Protein AF-A0A0B2VPE3-F1 (afdb_monomer_lite)

Foldseek 3Di:
DQPLVVQEDEEDAPVVLLVVDDAQGKHKYFHDDPDPPDDDPPDGFTWIWHQHNVSDTDIWTWDQDPQWIFTDDPPDDTDTHNDVSVVVVQLVPAWDQDPVPRDIHSDPPPPCPPDDDDDDDDDDD

Organism: Toxocara canis (NCBI:txid6265)

Secondary structure (DSSP, 8-state):
--GGGGTEEEEE-HHHHHHHPPTTEEEEEEE----TTS---SS---EEEEE-TT--EEEEEEEEETTEEEE-BTTB----BSSHHHHHHHHHH--EE-TTT--EESS----TTS-S---------

Sequence (125 aa):
RTYHRTHFLGPKTRSAVATKLRANDFAIFYPIESDPNLEIPLEIPLTMGYRSSEGILHEFPLRFEFGRWSVVFGNKQMPEFQTIASLIDYYRTYSYINAQTGEVEILPVWNTNAGDSSDDSFGSF

pLDDT: mean 78.74, std 18.28, range [32.0, 94.94]

Radius of gyration: 16.04 Å; chains: 1; bounding box: 32×43×54 Å

Structure (mmCIF, N/CA/C/O backbone):
data_AF-A0A0B2VPE3-F1
#
_entry.id   AF-A0A0B2VPE3-F1
#
loop_
_atom_site.group_PDB
_atom_site.id
_atom_site.type_symbol
_atom_site.label_atom_id
_atom_site.label_alt_id
_atom_site.label_comp_id
_atom_site.label_asym_id
_atom_site.label_entity_id
_atom_site.label_seq_id
_atom_site.pdbx_PDB_ins_code
_atom_site.Cartn_x
_atom_site.Cartn_y
_atom_site.Cartn_z
_atom_site.occupancy
_atom_site.B_iso_or_equiv
_atom_site.auth_seq_id
_atom_site.auth_comp_id
_atom_site.auth_asym_id
_atom_site.auth_atom_id
_atom_site.pdbx_PDB_model_num
ATOM 1 N N . ARG A 1 1 ? -8.371 -20.962 -0.477 1.00 43.22 1 ARG A N 1
ATOM 2 C CA . ARG A 1 1 ? -8.604 -20.038 -1.619 1.00 43.22 1 ARG A CA 1
ATOM 3 C C . ARG A 1 1 ? -7.622 -18.882 -1.471 1.00 43.22 1 ARG A C 1
ATOM 5 O O . ARG A 1 1 ? -7.606 -18.275 -0.415 1.00 43.22 1 ARG A O 1
ATOM 12 N N . THR A 1 2 ? -6.749 -18.652 -2.447 1.00 40.50 2 THR A N 1
ATOM 13 C CA . THR A 1 2 ? -5.592 -17.745 -2.327 1.00 40.50 2 THR A CA 1
ATOM 14 C C . THR A 1 2 ? -6.027 -16.285 -2.511 1.00 40.50 2 THR A C 1
ATOM 16 O O . THR A 1 2 ? -6.138 -15.807 -3.638 1.00 40.50 2 THR A O 1
ATOM 19 N N . TYR A 1 3 ? -6.332 -15.591 -1.410 1.00 50.66 3 TYR A N 1
ATOM 20 C CA . TYR A 1 3 ? -6.909 -14.235 -1.403 1.00 50.66 3 TYR A CA 1
ATOM 21 C C . TYR A 1 3 ? -5.927 -13.117 -1.820 1.00 50.66 3 TYR A C 1
ATOM 23 O O . TYR A 1 3 ? -6.364 -12.016 -2.136 1.00 50.66 3 TYR A O 1
ATOM 31 N N . HIS A 1 4 ? -4.618 -13.381 -1.908 1.00 52.59 4 HIS A N 1
ATOM 32 C CA . HIS A 1 4 ? -3.616 -12.354 -2.255 1.00 52.59 4 HIS A CA 1
ATOM 33 C C . HIS A 1 4 ? -3.734 -11.825 -3.696 1.00 52.59 4 HIS A C 1
ATOM 35 O O . HIS A 1 4 ? -3.306 -10.710 -3.983 1.00 52.59 4 HIS A O 1
ATOM 41 N N . ARG A 1 5 ? -4.353 -12.587 -4.613 1.00 56.53 5 ARG A N 1
ATOM 42 C CA . ARG A 1 5 ? -4.496 -12.192 -6.028 1.00 56.53 5 ARG A CA 1
ATOM 43 C C . ARG A 1 5 ? -5.388 -10.968 -6.251 1.00 56.53 5 ARG A C 1
ATOM 45 O O . ARG A 1 5 ? -5.312 -10.381 -7.322 1.00 56.53 5 ARG A O 1
ATOM 52 N N . THR A 1 6 ? -6.237 -10.591 -5.295 1.00 70.44 6 THR A N 1
ATOM 53 C CA . THR A 1 6 ? -7.160 -9.458 -5.476 1.00 70.44 6 THR A CA 1
ATOM 54 C C . THR A 1 6 ? -6.513 -8.104 -5.200 1.00 70.44 6 THR A C 1
ATOM 56 O O . THR A 1 6 ? -6.957 -7.115 -5.773 1.00 70.44 6 THR A O 1
ATOM 59 N N . HIS A 1 7 ? -5.468 -8.067 -4.367 1.00 84.88 7 HIS A N 1
ATOM 60 C CA . HIS A 1 7 ? -4.825 -6.821 -3.939 1.00 84.88 7 HIS A CA 1
ATOM 61 C C . HIS A 1 7 ? -3.646 -6.433 -4.832 1.00 84.88 7 HIS A C 1
ATOM 63 O O . HIS A 1 7 ? -3.200 -5.302 -4.763 1.00 84.88 7 HIS A O 1
ATOM 69 N N . PHE A 1 8 ? -3.143 -7.325 -5.689 1.00 91.00 8 PHE A N 1
ATOM 70 C CA . PHE A 1 8 ? -2.119 -6.970 -6.670 1.00 91.00 8 PHE A CA 1
ATOM 71 C C . PHE A 1 8 ? -2.757 -6.627 -8.021 1.00 91.00 8 PHE A C 1
ATOM 73 O O . PHE A 1 8 ? -3.434 -7.459 -8.627 1.00 91.00 8 PHE A O 1
ATOM 80 N N . LEU A 1 9 ? -2.542 -5.402 -8.505 1.00 91.25 9 LEU A N 1
ATOM 81 C CA . LEU A 1 9 ? -3.137 -4.894 -9.747 1.00 91.25 9 LEU A CA 1
ATOM 82 C C . LEU A 1 9 ? -2.188 -4.913 -10.946 1.00 91.25 9 LEU A C 1
ATOM 84 O O . LEU A 1 9 ? -2.646 -4.697 -12.072 1.00 91.25 9 LEU A O 1
ATOM 88 N N . GLY A 1 10 ? -0.900 -5.178 -10.714 1.00 89.12 10 GLY A N 1
ATOM 89 C CA . GLY A 1 10 ? 0.137 -5.035 -11.730 1.00 89.12 10 GLY A CA 1
ATOM 90 C C . GLY A 1 10 ? 0.331 -3.573 -12.151 1.00 89.12 10 GLY A C 1
ATOM 91 O O . GLY A 1 10 ? 0.055 -2.670 -11.362 1.00 89.12 10 GLY A O 1
ATOM 92 N N . PRO A 1 11 ? 0.810 -3.322 -13.377 1.00 90.44 11 PRO A N 1
ATOM 93 C CA . PRO A 1 11 ? 0.984 -1.971 -13.899 1.00 90.44 11 PRO A CA 1
ATOM 94 C C . PRO A 1 11 ? -0.359 -1.233 -14.051 1.00 90.44 11 PRO A C 1
ATOM 96 O O . PRO A 1 11 ? -1.258 -1.711 -14.755 1.00 90.44 11 PRO A O 1
ATOM 99 N N . LYS A 1 12 ? -0.509 -0.069 -13.401 1.00 92.38 12 LYS A N 1
ATOM 100 C CA . LYS A 1 12 ? -1.706 0.787 -13.472 1.00 92.38 12 LYS A CA 1
ATOM 101 C C . LYS A 1 12 ? -1.391 2.276 -13.345 1.00 92.38 12 LYS A C 1
ATOM 103 O O . LYS A 1 12 ? -0.473 2.673 -12.642 1.00 92.38 12 LYS A O 1
ATOM 108 N N . THR A 1 13 ? -2.223 3.097 -13.982 1.00 91.19 13 THR A N 1
ATOM 109 C CA . THR A 1 13 ? -2.248 4.546 -13.754 1.00 91.19 13 THR A CA 1
ATOM 110 C C . THR A 1 13 ? -2.968 4.865 -12.445 1.00 91.19 13 THR A C 1
ATOM 112 O O . THR A 1 13 ? -3.883 4.140 -12.035 1.00 91.19 13 THR A O 1
ATOM 115 N N . ARG A 1 14 ? -2.623 5.999 -11.829 1.00 90.38 14 ARG A N 1
ATOM 116 C CA . ARG A 1 14 ? -3.280 6.512 -10.615 1.00 90.38 14 ARG A CA 1
ATOM 117 C C . ARG A 1 14 ? -4.805 6.585 -10.752 1.00 90.38 14 ARG A C 1
ATOM 119 O O . ARG A 1 14 ? -5.540 6.147 -9.869 1.00 90.38 14 ARG A O 1
ATOM 126 N N . SER A 1 15 ? -5.292 7.072 -11.895 1.00 90.75 15 SER A N 1
ATOM 127 C CA . SER A 1 15 ? -6.727 7.165 -12.192 1.00 90.75 15 SER A CA 1
ATOM 128 C C . SER A 1 15 ? -7.408 5.795 -12.230 1.00 90.75 15 SER A C 1
ATOM 130 O O . SER A 1 15 ? -8.466 5.618 -11.628 1.00 90.75 15 SER A O 1
ATOM 132 N N . ALA A 1 16 ? -6.785 4.797 -12.863 1.00 91.69 16 ALA A N 1
ATOM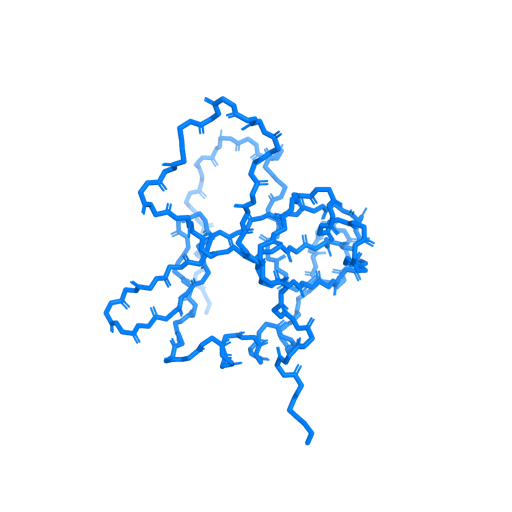 133 C CA . ALA A 1 16 ? -7.330 3.445 -12.933 1.00 91.69 16 ALA A CA 1
ATOM 134 C C . ALA A 1 16 ? -7.390 2.766 -11.555 1.00 91.69 16 ALA A C 1
ATOM 136 O O . ALA A 1 16 ? -8.333 2.022 -11.277 1.00 91.69 16 ALA A O 1
ATOM 137 N N . VAL A 1 17 ? -6.405 3.023 -10.686 1.00 92.75 17 VAL A N 1
ATOM 138 C CA . VAL A 1 17 ? -6.413 2.533 -9.299 1.00 92.75 17 VAL A CA 1
ATOM 139 C C . VAL A 1 17 ? -7.529 3.203 -8.499 1.00 92.75 17 VAL A C 1
ATOM 141 O O . VAL A 1 17 ? -8.319 2.498 -7.872 1.00 92.75 17 VAL A O 1
ATOM 144 N N . ALA A 1 18 ? -7.665 4.531 -8.591 1.00 90.56 18 ALA A N 1
ATOM 145 C CA . ALA A 1 18 ? -8.717 5.283 -7.905 1.00 90.56 18 ALA A CA 1
ATOM 146 C C . ALA A 1 18 ? -10.128 4.798 -8.278 1.00 90.56 18 ALA A C 1
ATOM 148 O O . ALA A 1 18 ? -10.995 4.699 -7.414 1.00 90.56 18 ALA A O 1
ATOM 149 N N . THR A 1 19 ? -10.369 4.453 -9.547 1.00 90.94 19 THR A N 1
ATOM 150 C CA . THR A 1 19 ? -11.662 3.901 -9.988 1.00 90.94 19 THR A CA 1
ATOM 151 C C . THR A 1 19 ? -11.910 2.485 -9.466 1.00 90.94 19 THR A C 1
ATOM 153 O O . THR A 1 19 ? -13.060 2.107 -9.245 1.00 90.94 19 THR A O 1
ATOM 156 N N . LYS A 1 20 ? -10.856 1.682 -9.280 1.00 90.75 20 LYS A N 1
ATOM 157 C CA . LYS A 1 20 ? -10.981 0.276 -8.877 1.00 90.75 20 LYS A CA 1
ATOM 158 C C . LYS A 1 20 ? -11.134 0.095 -7.365 1.00 90.75 20 LYS A C 1
ATOM 160 O O . LYS A 1 20 ? -11.831 -0.829 -6.947 1.00 90.75 20 LYS A O 1
ATOM 165 N N . LEU A 1 21 ? -10.485 0.942 -6.567 1.00 91.75 21 LEU A N 1
ATOM 166 C CA . LEU A 1 21 ? -10.531 0.869 -5.108 1.00 91.75 21 LEU A CA 1
ATOM 167 C C . LEU A 1 21 ? -11.837 1.435 -4.552 1.00 91.75 21 LEU A C 1
ATOM 169 O O . LEU A 1 21 ? -12.308 2.496 -4.971 1.00 91.75 21 LEU A O 1
ATOM 173 N N . ARG A 1 22 ? -12.405 0.730 -3.572 1.00 91.06 22 ARG A N 1
ATOM 174 C CA . ARG A 1 22 ? -13.504 1.231 -2.736 1.00 91.06 22 ARG A CA 1
ATOM 175 C C . ARG A 1 22 ? -12.939 2.107 -1.617 1.00 91.06 22 ARG A C 1
ATOM 177 O O . ARG A 1 22 ? -11.738 2.091 -1.386 1.00 91.06 22 ARG A O 1
ATOM 184 N N . ALA A 1 23 ? -13.790 2.883 -0.951 1.00 89.12 23 ALA A N 1
ATOM 185 C CA . ALA A 1 23 ? -13.385 3.578 0.271 1.00 89.12 23 ALA A CA 1
ATOM 186 C C . ALA A 1 23 ? -12.939 2.558 1.334 1.00 89.12 23 ALA A C 1
ATOM 188 O O . ALA A 1 23 ? -13.536 1.481 1.428 1.00 89.12 23 ALA A O 1
ATOM 189 N N . ASN A 1 24 ? -11.904 2.904 2.100 1.00 88.50 24 ASN A N 1
ATOM 190 C CA . ASN A 1 24 ? -11.227 2.029 3.061 1.00 88.50 24 ASN A CA 1
ATOM 191 C C . ASN A 1 24 ? -10.708 0.719 2.450 1.00 88.50 24 ASN A C 1
ATOM 193 O O . ASN A 1 24 ? -10.796 -0.345 3.059 1.00 88.50 24 ASN A O 1
ATOM 197 N N . ASP A 1 25 ? -10.176 0.786 1.232 1.00 91.38 25 ASP A N 1
ATOM 198 C CA . ASP A 1 25 ? -9.575 -0.360 0.550 1.00 91.38 25 ASP A CA 1
ATOM 199 C C . ASP A 1 25 ? -8.199 0.011 -0.003 1.00 91.38 25 ASP A C 1
ATOM 201 O O . ASP A 1 25 ? -7.902 1.180 -0.274 1.00 91.38 25 ASP A O 1
ATOM 205 N N . PHE A 1 26 ? -7.349 -0.994 -0.184 1.00 93.81 26 PHE A N 1
ATOM 206 C CA . PHE A 1 26 ? -6.005 -0.796 -0.704 1.00 93.81 26 PHE A CA 1
ATOM 207 C C . PHE A 1 26 ? -5.626 -1.842 -1.743 1.00 93.81 26 PHE A C 1
ATOM 209 O O . PHE A 1 26 ? -6.136 -2.960 -1.788 1.00 93.81 26 PHE A O 1
ATOM 216 N N . ALA A 1 27 ? -4.666 -1.482 -2.583 1.00 94.75 27 ALA A N 1
ATOM 217 C CA . ALA A 1 27 ? -4.050 -2.399 -3.516 1.00 94.75 27 ALA A CA 1
ATOM 218 C C . ALA A 1 27 ? -2.599 -2.023 -3.788 1.00 94.75 27 ALA A C 1
ATOM 220 O O . ALA A 1 27 ? -2.193 -0.874 -3.665 1.00 94.75 27 ALA A O 1
ATOM 221 N N . ILE A 1 28 ? -1.824 -3.011 -4.206 1.00 94.81 28 ILE A N 1
ATOM 222 C CA . ILE A 1 28 ? -0.437 -2.880 -4.613 1.00 94.81 28 ILE A CA 1
ATOM 223 C C . ILE A 1 28 ? -0.368 -2.891 -6.143 1.00 94.81 28 ILE A C 1
ATOM 225 O O . ILE A 1 28 ? -0.963 -3.754 -6.798 1.00 94.81 28 ILE A O 1
ATOM 229 N N . PHE A 1 29 ? 0.360 -1.947 -6.725 1.00 94.25 29 PHE A N 1
ATOM 230 C CA . PHE A 1 29 ? 0.475 -1.782 -8.171 1.00 94.25 29 PHE A CA 1
ATOM 231 C C . PHE A 1 29 ? 1.826 -1.170 -8.555 1.00 94.25 29 PHE A C 1
ATOM 233 O O . PHE A 1 29 ? 2.522 -0.605 -7.715 1.00 94.25 29 PHE A O 1
ATOM 240 N N . TYR A 1 30 ? 2.193 -1.292 -9.830 1.00 91.75 30 TYR A N 1
ATOM 241 C CA . TYR A 1 30 ? 3.299 -0.524 -10.403 1.00 91.75 30 TYR A CA 1
ATOM 242 C C . TYR A 1 30 ? 2.715 0.735 -11.054 1.00 91.75 30 TYR A C 1
ATOM 244 O O . TYR A 1 30 ? 1.901 0.587 -11.974 1.00 91.75 30 TYR A O 1
ATOM 252 N N . PRO A 1 31 ? 3.063 1.947 -10.591 1.00 89.38 31 PRO A N 1
ATOM 253 C CA . PRO A 1 31 ? 2.584 3.171 -11.209 1.00 89.38 31 PRO A CA 1
ATOM 254 C C . PRO A 1 31 ? 3.137 3.277 -12.630 1.00 89.38 31 PRO A C 1
ATOM 256 O O . PRO A 1 31 ? 4.331 3.100 -12.860 1.00 89.38 31 PRO A O 1
ATOM 259 N N . ILE A 1 32 ? 2.250 3.538 -13.587 1.00 86.81 32 ILE A N 1
ATOM 260 C CA . ILE A 1 32 ? 2.631 3.866 -14.961 1.00 86.81 32 ILE A CA 1
ATOM 261 C C . ILE A 1 32 ? 2.188 5.290 -15.242 1.00 86.81 32 ILE A C 1
ATOM 263 O O . ILE A 1 32 ? 1.022 5.641 -15.028 1.00 86.81 32 ILE A O 1
ATOM 267 N N . GLU A 1 33 ? 3.111 6.072 -15.771 1.00 80.12 33 GLU A N 1
ATOM 268 C CA . GLU A 1 33 ? 2.824 7.390 -16.309 1.00 80.12 33 GLU A CA 1
ATOM 269 C C . GLU A 1 33 ? 2.225 7.247 -17.711 1.00 80.12 33 GLU A C 1
ATOM 271 O O . GLU A 1 33 ? 2.568 6.342 -18.471 1.00 80.12 33 GLU A O 1
ATOM 276 N N . SER A 1 34 ? 1.264 8.108 -18.041 1.00 67.50 34 SER A N 1
ATOM 277 C CA . SER A 1 34 ? 0.588 8.073 -19.350 1.00 67.50 34 SER A CA 1
ATOM 278 C C . SER A 1 34 ? 1.294 8.929 -20.405 1.00 67.50 34 SER A C 1
ATOM 280 O O . SER A 1 34 ? 0.795 9.034 -21.524 1.00 67.50 34 SER A O 1
ATOM 282 N N . ASP A 1 35 ? 2.422 9.552 -20.055 1.00 70.88 35 ASP A N 1
ATOM 283 C CA . ASP A 1 35 ? 3.195 10.396 -20.961 1.00 70.88 35 ASP A CA 1
ATOM 284 C C . ASP A 1 35 ? 4.148 9.536 -21.816 1.00 70.88 35 ASP A C 1
ATOM 286 O O . ASP A 1 35 ? 5.068 8.916 -21.276 1.00 70.88 35 ASP A O 1
ATOM 290 N N . PRO A 1 36 ? 3.953 9.485 -23.147 1.00 64.50 36 PRO A N 1
ATOM 291 C CA . PRO A 1 36 ? 4.803 8.712 -24.050 1.00 64.50 36 PRO A CA 1
ATOM 292 C C . PRO A 1 36 ? 6.236 9.251 -24.171 1.00 64.50 36 PRO A C 1
ATOM 294 O O . PRO A 1 36 ? 7.088 8.549 -24.710 1.00 64.50 36 PRO A O 1
ATOM 297 N N . ASN A 1 37 ? 6.505 10.475 -23.703 1.00 69.19 37 ASN A N 1
ATOM 298 C CA . ASN A 1 37 ? 7.828 11.099 -23.746 1.00 69.19 37 ASN A CA 1
ATOM 299 C C . ASN A 1 37 ? 8.583 10.995 -22.419 1.00 69.19 37 ASN A C 1
ATOM 301 O O . ASN A 1 37 ? 9.698 11.507 -22.313 1.00 69.19 37 ASN A O 1
ATOM 305 N N . LEU A 1 38 ? 7.984 10.379 -21.398 1.00 68.88 38 LEU A N 1
ATOM 306 C CA . LEU A 1 38 ? 8.632 10.266 -20.106 1.00 68.88 38 LEU A CA 1
ATOM 307 C C . LEU A 1 38 ? 9.778 9.258 -20.184 1.00 68.88 38 LEU A C 1
ATOM 309 O O . LEU A 1 38 ? 9.580 8.095 -20.545 1.00 68.88 38 LEU A O 1
ATOM 313 N N . GLU A 1 39 ? 10.976 9.697 -19.802 1.00 67.25 39 GLU A N 1
ATOM 314 C CA . GLU A 1 39 ? 12.085 8.785 -19.550 1.00 67.25 39 GLU A CA 1
ATOM 315 C C . GLU A 1 39 ? 11.670 7.819 -18.438 1.00 67.25 39 GLU A C 1
ATOM 317 O O . GLU A 1 39 ? 11.464 8.211 -17.288 1.00 67.25 39 GLU A O 1
ATOM 322 N N . ILE A 1 40 ? 11.488 6.548 -18.800 1.00 64.19 40 ILE A N 1
ATOM 323 C CA . ILE A 1 40 ? 11.093 5.517 -17.846 1.00 64.19 40 ILE A CA 1
ATOM 324 C C . ILE A 1 40 ? 12.240 5.373 -16.839 1.00 64.19 40 ILE A C 1
ATOM 326 O O . ILE A 1 40 ? 13.363 5.060 -17.251 1.00 64.19 40 ILE A O 1
ATOM 330 N N . PRO A 1 41 ? 11.995 5.584 -15.535 1.00 65.88 41 PRO A N 1
ATOM 331 C CA . PRO A 1 41 ? 13.034 5.414 -14.536 1.00 65.88 41 PRO A CA 1
ATOM 332 C C . PRO A 1 41 ? 13.543 3.970 -14.550 1.00 65.88 41 PRO A C 1
ATOM 334 O O . PRO A 1 41 ? 12.783 3.026 -14.774 1.00 65.88 41 PRO A O 1
ATOM 337 N N . LEU A 1 42 ? 14.842 3.801 -14.285 1.00 66.69 42 LEU A N 1
ATOM 338 C CA . LEU A 1 42 ? 15.516 2.496 -14.270 1.00 66.69 42 LEU A CA 1
ATOM 339 C C . LEU A 1 42 ? 14.838 1.491 -13.317 1.00 66.69 42 LEU A C 1
ATOM 341 O O . LEU A 1 42 ? 14.899 0.285 -13.547 1.00 66.69 42 LEU A O 1
ATOM 345 N N . GLU A 1 43 ? 14.168 1.993 -12.277 1.00 71.56 43 GLU A N 1
ATOM 346 C CA . GLU A 1 43 ? 13.386 1.212 -11.326 1.00 71.56 43 GLU A CA 1
ATOM 347 C C . GLU A 1 43 ? 12.022 1.877 -11.085 1.00 71.56 43 GLU A C 1
ATOM 349 O O . GLU A 1 43 ? 11.941 3.046 -10.705 1.00 71.56 43 GLU A O 1
ATOM 354 N N . ILE A 1 44 ? 10.941 1.124 -11.310 1.00 78.94 44 ILE A N 1
ATOM 355 C CA . ILE A 1 44 ? 9.578 1.559 -10.990 1.00 78.94 44 ILE A CA 1
ATOM 356 C C . ILE A 1 44 ? 9.237 1.012 -9.600 1.00 78.94 44 ILE A C 1
ATOM 358 O O . ILE A 1 44 ? 9.142 -0.213 -9.448 1.00 78.94 44 ILE A O 1
ATOM 362 N N . PRO A 1 45 ? 9.030 1.873 -8.587 1.00 84.94 45 PRO A N 1
ATOM 363 C CA . PRO A 1 45 ? 8.739 1.407 -7.243 1.00 84.94 45 PRO A CA 1
ATOM 364 C C . PRO A 1 45 ? 7.386 0.697 -7.215 1.00 84.94 45 PRO A C 1
ATOM 366 O O . PRO A 1 45 ? 6.408 1.131 -7.824 1.00 84.94 45 PRO A O 1
ATOM 369 N N . LEU A 1 46 ? 7.323 -0.410 -6.484 1.00 92.25 46 LEU A N 1
ATOM 370 C CA . LEU A 1 46 ? 6.058 -1.047 -6.152 1.00 92.25 46 LEU A CA 1
ATOM 371 C C . LEU A 1 46 ? 5.317 -0.141 -5.159 1.00 92.25 46 LEU A C 1
ATOM 373 O O . LEU A 1 46 ? 5.905 0.252 -4.161 1.00 92.25 46 LEU A O 1
ATOM 377 N N . THR A 1 47 ? 4.046 0.178 -5.394 1.00 93.25 47 THR A N 1
ATOM 378 C CA . THR A 1 47 ? 3.311 1.181 -4.601 1.00 93.25 47 THR A CA 1
ATOM 379 C C . THR A 1 47 ? 2.029 0.598 -4.026 1.00 93.25 47 THR A C 1
ATOM 381 O O . THR A 1 47 ? 1.305 -0.123 -4.711 1.00 93.25 47 THR A O 1
ATOM 384 N N . MET A 1 48 ? 1.723 0.931 -2.773 1.00 94.19 48 MET A N 1
ATOM 385 C CA . MET A 1 48 ? 0.422 0.718 -2.149 1.00 94.19 48 MET A CA 1
ATOM 386 C C . MET A 1 48 ? -0.459 1.942 -2.396 1.00 94.19 48 MET A C 1
ATOM 388 O O . MET A 1 48 ? -0.216 3.015 -1.851 1.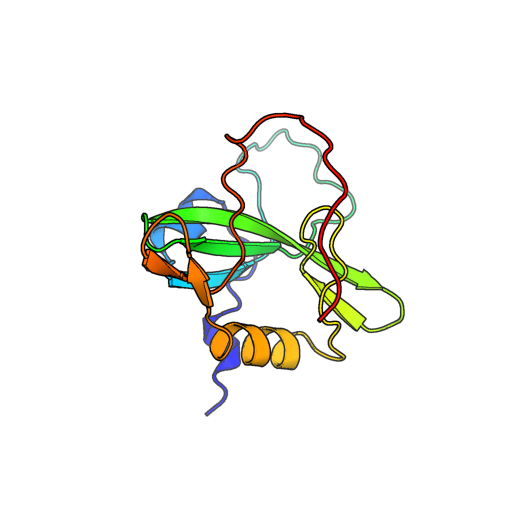00 94.19 48 MET A O 1
ATOM 392 N N . GLY A 1 49 ? -1.493 1.773 -3.211 1.00 94.00 49 GLY A N 1
ATOM 393 C CA . GLY A 1 49 ? -2.590 2.724 -3.324 1.00 94.00 49 GLY A CA 1
ATOM 394 C C . GLY A 1 49 ? -3.630 2.422 -2.256 1.00 94.00 49 GLY A C 1
ATOM 395 O O . GLY A 1 49 ? -4.136 1.304 -2.197 1.00 94.00 49 GLY A O 1
ATOM 396 N N . TYR A 1 50 ? -3.955 3.411 -1.438 1.00 93.44 50 TYR A N 1
ATOM 397 C CA . TYR A 1 50 ? -4.977 3.343 -0.406 1.00 93.44 50 TYR A CA 1
ATOM 398 C C . TYR A 1 50 ? -6.029 4.405 -0.647 1.00 93.44 50 TYR A C 1
ATOM 400 O O . TYR A 1 50 ? -5.702 5.580 -0.792 1.00 93.44 50 TYR A O 1
ATOM 408 N N . ARG A 1 51 ? -7.294 4.002 -0.677 1.00 92.31 51 ARG A N 1
ATOM 409 C CA . ARG A 1 51 ? -8.402 4.940 -0.765 1.00 92.31 51 ARG A CA 1
ATOM 410 C C . ARG A 1 51 ? -9.011 5.105 0.622 1.00 92.31 51 ARG A C 1
ATOM 412 O O . ARG A 1 51 ? -9.585 4.149 1.136 1.00 92.31 51 ARG A O 1
ATOM 419 N N . SER A 1 52 ? -8.877 6.295 1.205 1.00 90.12 52 SER A N 1
ATOM 420 C CA . SER A 1 52 ? -9.399 6.613 2.543 1.00 90.12 52 SER A CA 1
ATOM 421 C C . SER A 1 52 ? -10.926 6.502 2.615 1.00 90.12 52 SER A C 1
ATOM 423 O O . SER A 1 52 ? -11.598 6.348 1.583 1.00 90.12 52 SER A O 1
ATOM 425 N N . SER A 1 53 ? -11.491 6.604 3.821 1.00 88.56 53 SER A N 1
ATOM 426 C CA . SER A 1 53 ? -12.948 6.654 4.026 1.00 88.56 53 SER A CA 1
ATOM 427 C C . SER A 1 53 ? -13.594 7.821 3.268 1.00 88.56 53 SER A C 1
ATOM 429 O O . SER A 1 53 ? -14.665 7.673 2.681 1.00 88.56 53 SER A O 1
ATOM 431 N N . GLU A 1 54 ? -12.879 8.944 3.166 1.00 87.44 54 GLU A N 1
ATOM 432 C CA . GLU A 1 54 ? -13.262 10.140 2.404 1.00 87.44 54 GLU A CA 1
ATOM 433 C C . GLU A 1 54 ? -13.151 9.950 0.878 1.00 87.44 54 GLU A C 1
ATOM 435 O O . GLU A 1 54 ? -13.517 10.823 0.090 1.00 87.44 54 GLU A O 1
ATOM 440 N N . GLY A 1 55 ? -12.649 8.798 0.425 1.00 87.62 55 GLY A N 1
ATOM 441 C CA . GLY A 1 55 ? -12.554 8.446 -0.987 1.00 87.62 55 GLY A CA 1
ATOM 442 C C . GLY A 1 55 ? -11.334 9.021 -1.708 1.00 87.62 55 GLY A C 1
ATOM 443 O O . GLY A 1 55 ? -11.261 8.879 -2.936 1.00 87.62 55 GLY A O 1
ATOM 444 N N . ILE A 1 56 ? -10.387 9.621 -0.980 1.00 89.75 56 ILE A N 1
ATOM 445 C CA . ILE A 1 56 ? -9.139 10.181 -1.513 1.00 89.75 56 ILE A CA 1
ATOM 446 C C . ILE A 1 56 ? -8.114 9.058 -1.687 1.00 89.75 56 ILE A C 1
ATOM 448 O O . ILE A 1 56 ? -7.930 8.225 -0.803 1.00 89.75 56 ILE A O 1
ATOM 452 N N . LEU A 1 57 ? -7.450 9.020 -2.847 1.00 91.81 57 LEU A N 1
ATOM 453 C CA . LEU A 1 57 ? -6.376 8.065 -3.117 1.00 91.81 57 LEU A CA 1
ATOM 454 C C . LEU A 1 57 ? -5.033 8.613 -2.614 1.00 91.81 57 LEU A C 1
ATOM 456 O O . LEU A 1 57 ? -4.535 9.621 -3.124 1.00 91.81 57 LEU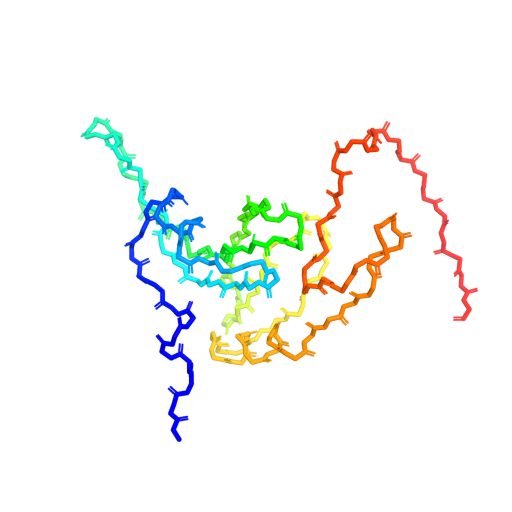 A O 1
ATOM 460 N N . HIS A 1 58 ? -4.439 7.881 -1.681 1.00 91.00 58 HIS A N 1
ATOM 461 C CA . HIS A 1 58 ? -3.091 8.056 -1.159 1.00 91.00 58 HIS A CA 1
ATOM 462 C C . HIS A 1 58 ? -2.179 6.957 -1.703 1.00 91.00 58 HIS A C 1
ATOM 464 O O . HIS A 1 58 ? -2.602 5.816 -1.880 1.00 91.00 58 HIS A O 1
ATOM 470 N N . GLU A 1 59 ? -0.925 7.296 -1.976 1.00 91.75 59 GLU A N 1
ATOM 471 C CA . GLU A 1 59 ? 0.050 6.390 -2.580 1.00 91.75 59 GLU A CA 1
ATOM 472 C C . GLU A 1 59 ? 1.285 6.311 -1.684 1.00 91.75 59 GLU A C 1
ATOM 474 O O . GLU A 1 59 ? 1.889 7.329 -1.351 1.00 91.75 59 GLU A O 1
ATOM 479 N N . PHE A 1 60 ? 1.649 5.092 -1.292 1.00 91.19 60 PHE A N 1
ATOM 480 C CA . PHE A 1 60 ? 2.768 4.813 -0.400 1.00 91.19 60 PHE A CA 1
ATOM 481 C C . PHE A 1 60 ? 3.728 3.827 -1.072 1.00 91.19 60 PHE A C 1
ATOM 483 O O . PHE A 1 60 ? 3.335 2.685 -1.334 1.00 91.19 60 PHE A O 1
ATOM 490 N N . PRO A 1 61 ? 4.976 4.218 -1.375 1.00 91.88 61 PRO A N 1
ATOM 491 C CA . PRO A 1 61 ? 5.958 3.301 -1.940 1.00 91.88 61 PRO A CA 1
ATOM 492 C C . PRO A 1 61 ? 6.237 2.124 -0.999 1.00 91.88 61 PRO A C 1
ATOM 494 O O . PRO A 1 61 ? 6.322 2.291 0.219 1.00 91.88 61 PRO A O 1
ATOM 497 N N . LEU A 1 62 ? 6.415 0.934 -1.564 1.00 92.31 62 LEU A N 1
ATOM 498 C CA . LEU A 1 62 ? 6.990 -0.209 -0.871 1.00 92.31 62 LEU A CA 1
ATOM 499 C C . LEU A 1 62 ? 8.502 -0.185 -1.042 1.00 92.31 62 LEU A C 1
ATOM 501 O O . LEU A 1 62 ? 9.027 0.153 -2.103 1.00 92.31 62 LEU A O 1
ATOM 505 N N . ARG A 1 63 ? 9.196 -0.612 0.004 1.00 91.56 63 ARG A N 1
ATOM 506 C CA . ARG A 1 63 ? 10.642 -0.757 0.022 1.00 91.56 63 ARG A CA 1
ATOM 507 C C . ARG A 1 63 ? 11.018 -2.211 0.259 1.00 91.56 63 ARG A C 1
ATOM 509 O O . ARG A 1 63 ? 10.357 -2.888 1.044 1.00 91.56 63 ARG A O 1
ATOM 516 N N . PHE A 1 64 ? 12.077 -2.671 -0.404 1.00 90.88 64 PHE A N 1
ATOM 517 C CA . PHE A 1 64 ? 12.688 -3.970 -0.147 1.00 90.88 64 PHE A CA 1
ATOM 518 C C . PHE A 1 64 ? 14.131 -3.788 0.329 1.00 90.88 64 PHE A C 1
ATOM 520 O O . PHE A 1 64 ? 15.033 -3.555 -0.470 1.00 90.88 64 PHE A O 1
ATOM 527 N N . GLU A 1 65 ? 14.347 -3.882 1.638 1.00 90.00 65 GLU A N 1
ATOM 528 C CA . GLU A 1 65 ? 15.656 -3.713 2.278 1.00 90.00 65 GLU A CA 1
ATOM 529 C C . GLU A 1 65 ? 15.960 -4.927 3.156 1.00 90.00 65 GLU A C 1
ATOM 531 O O . GLU A 1 65 ? 15.073 -5.483 3.800 1.00 90.00 65 GLU A O 1
ATOM 536 N N . PHE A 1 66 ? 17.218 -5.379 3.156 1.00 90.81 66 PHE A N 1
ATOM 537 C CA . PHE A 1 66 ? 17.685 -6.505 3.981 1.00 90.81 66 PHE A CA 1
ATOM 538 C C . PHE A 1 66 ? 16.813 -7.777 3.882 1.00 90.81 66 PHE A C 1
ATOM 540 O O . PHE A 1 66 ? 16.643 -8.516 4.852 1.00 90.81 66 PHE A O 1
ATOM 547 N N . GLY A 1 67 ? 16.249 -8.039 2.696 1.00 90.94 67 GLY A N 1
ATOM 548 C CA . GLY A 1 67 ? 15.383 -9.194 2.446 1.00 90.94 67 GLY A CA 1
ATOM 549 C C . GLY A 1 67 ? 13.947 -9.039 2.958 1.00 90.94 67 GLY A C 1
ATOM 550 O O . GLY A 1 67 ? 13.238 -10.038 3.074 1.00 90.94 67 GLY A O 1
ATOM 551 N N . ARG A 1 68 ? 13.511 -7.819 3.292 1.00 94.50 68 ARG A N 1
ATOM 552 C CA . ARG A 1 68 ? 12.199 -7.545 3.884 1.00 94.50 68 ARG A CA 1
ATOM 553 C C . ARG A 1 68 ? 11.470 -6.415 3.172 1.00 94.50 68 ARG A C 1
ATOM 555 O O . ARG A 1 68 ? 12.070 -5.435 2.751 1.00 94.50 68 ARG A O 1
ATOM 562 N N . TRP A 1 69 ? 10.156 -6.568 3.071 1.00 93.69 69 TRP A N 1
ATOM 563 C CA . TRP A 1 69 ? 9.221 -5.598 2.522 1.00 93.69 69 TRP A CA 1
ATOM 564 C C . TRP A 1 69 ? 8.661 -4.699 3.615 1.00 93.69 69 TRP A C 1
ATOM 566 O O . TRP A 1 69 ? 8.215 -5.196 4.646 1.00 93.69 69 TRP A O 1
ATOM 576 N N . SER A 1 70 ? 8.593 -3.401 3.365 1.00 92.56 70 SER A N 1
ATOM 577 C CA . SER A 1 70 ? 7.895 -2.440 4.220 1.00 92.56 70 SER A CA 1
ATOM 578 C C . SER A 1 70 ? 7.179 -1.400 3.368 1.00 92.56 70 SER A C 1
ATOM 580 O O . SER A 1 70 ? 7.493 -1.216 2.192 1.00 92.56 70 SER A O 1
ATOM 582 N N . VAL A 1 71 ? 6.180 -0.739 3.946 1.00 91.06 71 VAL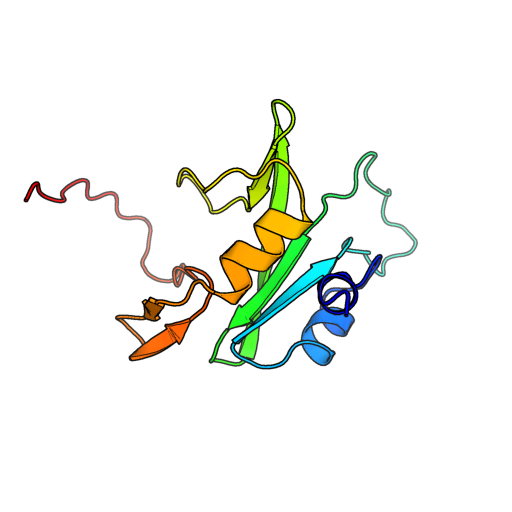 A N 1
ATOM 583 C CA . VAL A 1 71 ? 5.538 0.429 3.332 1.00 91.06 71 VAL A CA 1
ATOM 584 C C . VAL A 1 71 ? 6.201 1.681 3.901 1.00 91.06 71 VAL A C 1
ATOM 586 O O . VAL A 1 71 ? 6.432 1.769 5.106 1.00 91.06 71 VAL A O 1
ATOM 589 N N . VAL A 1 72 ? 6.525 2.646 3.045 1.00 87.56 72 VAL A N 1
ATOM 590 C CA . VAL A 1 72 ? 7.202 3.884 3.442 1.00 87.56 72 VAL A CA 1
ATOM 591 C C . VAL A 1 72 ? 6.169 4.919 3.897 1.00 87.56 72 VAL A C 1
ATOM 593 O O . VAL A 1 72 ? 5.393 5.426 3.090 1.00 87.56 72 VAL A O 1
ATOM 596 N N . PHE A 1 73 ? 6.193 5.263 5.189 1.00 81.44 73 PHE A N 1
ATOM 597 C CA . PHE A 1 73 ? 5.327 6.274 5.810 1.00 81.44 73 PHE A CA 1
ATOM 598 C C . PHE A 1 73 ? 6.156 7.410 6.423 1.00 81.44 73 PHE A C 1
ATOM 600 O O . PHE A 1 73 ? 6.426 7.420 7.628 1.00 81.44 73 PHE A O 1
ATOM 607 N N . GLY A 1 74 ? 6.567 8.379 5.600 1.00 74.56 74 GLY A N 1
ATOM 608 C CA . GLY A 1 74 ? 7.408 9.493 6.054 1.00 74.56 74 GLY A CA 1
ATOM 609 C C . GLY A 1 74 ? 8.630 9.000 6.843 1.00 74.56 74 GLY A C 1
ATOM 610 O O . GLY A 1 74 ? 9.340 8.108 6.384 1.00 74.56 74 GLY A O 1
ATOM 611 N N . ASN A 1 75 ? 8.828 9.539 8.051 1.00 70.06 75 ASN A N 1
ATOM 612 C CA . ASN A 1 75 ? 9.960 9.207 8.928 1.00 70.06 75 ASN A CA 1
ATOM 613 C C . ASN A 1 75 ? 9.653 8.127 9.984 1.00 70.06 75 ASN A C 1
ATOM 615 O O . ASN A 1 75 ? 10.486 7.875 10.854 1.00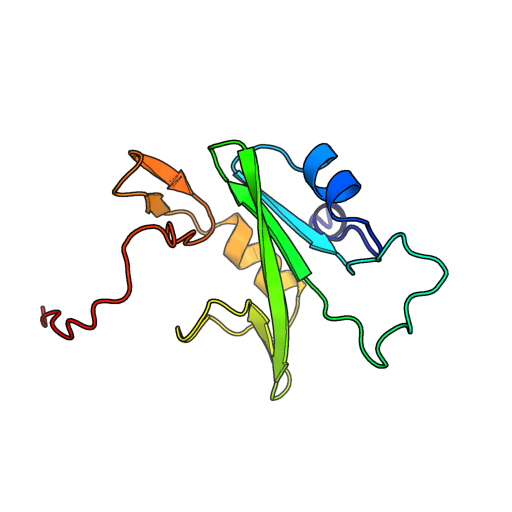 70.06 75 ASN A O 1
ATOM 619 N N . LYS A 1 76 ? 8.466 7.506 9.972 1.00 70.12 76 LYS A N 1
ATOM 620 C CA . LYS A 1 76 ? 8.121 6.499 10.986 1.00 70.12 76 LYS A CA 1
ATOM 621 C C . LYS A 1 76 ? 8.649 5.123 10.599 1.00 70.12 76 LYS A C 1
ATOM 623 O O . LYS A 1 76 ? 8.508 4.692 9.457 1.00 70.12 76 LYS A O 1
ATOM 628 N N . GLN A 1 77 ? 9.195 4.408 11.581 1.00 71.38 77 GLN A N 1
ATOM 629 C CA . GLN A 1 77 ? 9.569 3.009 11.411 1.00 71.38 77 GLN A CA 1
ATOM 630 C C . GLN A 1 77 ? 8.310 2.156 11.256 1.00 71.38 77 GLN A C 1
ATOM 632 O O . GLN A 1 77 ? 7.400 2.214 12.085 1.00 71.38 77 GLN A O 1
ATOM 637 N N . MET A 1 78 ? 8.265 1.376 10.182 1.00 83.12 78 MET A N 1
ATOM 638 C CA . MET A 1 78 ? 7.105 0.576 9.809 1.00 83.12 78 MET A CA 1
ATOM 639 C C . MET A 1 78 ? 7.385 -0.909 9.986 1.00 83.12 78 MET A C 1
ATOM 641 O O . MET A 1 78 ? 8.546 -1.318 9.922 1.00 83.12 78 MET A O 1
ATOM 645 N N . PRO A 1 79 ? 6.342 -1.730 10.203 1.00 88.31 79 PRO A N 1
ATOM 646 C CA . PRO A 1 79 ? 6.499 -3.172 10.223 1.00 88.31 79 PRO A CA 1
ATOM 647 C C . PRO A 1 79 ? 7.137 -3.678 8.926 1.00 88.31 79 PRO A C 1
ATOM 649 O O . PRO A 1 79 ? 6.796 -3.245 7.823 1.00 88.31 79 PRO A O 1
ATOM 652 N N . GLU A 1 80 ? 8.060 -4.619 9.079 1.00 94.00 80 GLU A N 1
ATOM 653 C CA . GLU A 1 80 ? 8.772 -5.257 7.981 1.00 94.00 80 GLU A CA 1
ATOM 654 C C . GLU A 1 80 ? 8.326 -6.710 7.830 1.00 94.00 80 GLU A C 1
ATOM 656 O O . GLU A 1 80 ? 8.117 -7.428 8.812 1.00 94.00 80 GLU A O 1
ATOM 661 N N . PHE A 1 81 ? 8.245 -7.179 6.590 1.00 94.94 81 PHE A N 1
ATOM 662 C CA . PHE A 1 81 ? 7.662 -8.469 6.253 1.00 94.94 81 PHE A CA 1
ATOM 663 C C . PHE A 1 81 ? 8.584 -9.273 5.345 1.00 94.94 81 PHE A C 1
ATOM 665 O O . PHE A 1 81 ? 9.139 -8.762 4.382 1.00 94.94 81 PHE A O 1
ATOM 672 N N . GLN A 1 82 ? 8.697 -10.575 5.594 1.00 94.25 82 GLN A N 1
ATOM 673 C CA . GLN A 1 82 ? 9.480 -11.474 4.734 1.00 94.25 82 GLN A CA 1
ATOM 674 C C . GLN A 1 82 ? 8.868 -11.628 3.332 1.00 94.25 82 GLN A C 1
ATOM 676 O O . GLN A 1 82 ? 9.572 -11.888 2.362 1.00 94.25 82 GLN A O 1
ATOM 681 N N . THR A 1 83 ? 7.546 -11.469 3.206 1.00 92.69 83 THR A N 1
ATOM 682 C CA . THR A 1 83 ? 6.838 -11.595 1.927 1.00 92.69 83 THR A CA 1
ATOM 683 C C . THR A 1 83 ? 5.794 -10.495 1.763 1.00 92.69 83 THR A C 1
ATOM 685 O O . THR A 1 83 ? 5.196 -10.043 2.741 1.00 92.69 83 THR A O 1
ATOM 688 N N . ILE A 1 84 ? 5.508 -10.122 0.511 1.00 91.56 84 ILE A N 1
ATOM 689 C CA . ILE A 1 84 ? 4.404 -9.207 0.175 1.00 91.56 84 ILE A CA 1
ATOM 690 C C . ILE A 1 84 ? 3.057 -9.777 0.645 1.00 91.56 84 ILE A C 1
ATOM 692 O O . ILE A 1 84 ? 2.182 -9.025 1.059 1.00 91.56 84 ILE A O 1
ATOM 696 N N . ALA A 1 85 ? 2.879 -11.101 0.623 1.00 91.38 85 ALA A N 1
ATOM 697 C CA . ALA A 1 85 ? 1.651 -11.732 1.103 1.00 91.38 85 ALA A CA 1
ATOM 698 C C . ALA A 1 85 ? 1.413 -11.442 2.594 1.00 91.38 85 ALA A C 1
ATOM 700 O O . ALA A 1 85 ? 0.312 -11.043 2.961 1.00 91.38 85 ALA A O 1
ATOM 701 N N . SER A 1 86 ? 2.457 -11.552 3.421 1.00 91.81 86 SER A N 1
ATOM 702 C CA . SER A 1 86 ? 2.394 -11.221 4.851 1.00 91.81 86 SER A CA 1
ATOM 703 C C . SER A 1 86 ? 2.123 -9.735 5.094 1.00 91.81 86 SER A C 1
ATOM 705 O O . SER A 1 86 ? 1.356 -9.399 5.991 1.00 91.81 86 SER A O 1
ATOM 707 N N . LEU A 1 87 ? 2.710 -8.856 4.273 1.00 92.94 87 LEU A N 1
ATOM 708 C CA . LEU A 1 87 ? 2.436 -7.417 4.300 1.00 92.94 87 LEU A CA 1
ATOM 709 C C . LEU A 1 87 ? 0.958 -7.137 3.998 1.00 92.94 87 LEU A C 1
ATOM 711 O O . LEU A 1 87 ? 0.299 -6.419 4.746 1.00 92.94 87 LEU A O 1
ATOM 715 N N . ILE A 1 88 ? 0.417 -7.738 2.933 1.00 92.38 88 ILE A N 1
ATOM 716 C CA . ILE A 1 88 ? -1.001 -7.610 2.572 1.00 92.38 88 ILE A CA 1
ATOM 717 C C . ILE A 1 88 ? -1.886 -8.114 3.714 1.00 92.38 88 ILE A C 1
ATOM 719 O O . ILE A 1 88 ? -2.841 -7.440 4.084 1.00 92.38 88 ILE A O 1
ATOM 723 N N . ASP A 1 89 ? -1.593 -9.284 4.280 1.00 91.12 89 ASP A N 1
ATOM 724 C CA . ASP A 1 89 ? -2.414 -9.855 5.349 1.00 91.12 89 ASP A CA 1
ATOM 725 C C . ASP A 1 89 ? -2.434 -8.971 6.597 1.00 91.12 89 ASP A C 1
ATOM 727 O O . ASP A 1 89 ? -3.503 -8.759 7.170 1.00 91.12 89 ASP A O 1
ATOM 731 N N . TYR A 1 90 ? -1.289 -8.391 6.968 1.00 91.12 90 TYR A N 1
ATOM 732 C CA . TYR A 1 90 ? -1.206 -7.439 8.070 1.00 91.12 90 TYR A CA 1
ATOM 733 C C . TYR A 1 90 ? -2.140 -6.244 7.851 1.00 91.12 90 TYR A C 1
ATOM 735 O O . TYR A 1 90 ? -3.054 -6.027 8.650 1.00 91.12 90 TYR A O 1
ATOM 743 N N . TYR A 1 91 ? -1.982 -5.523 6.735 1.00 89.56 91 TYR A N 1
ATOM 744 C CA . TYR A 1 91 ? -2.775 -4.320 6.454 1.00 89.56 91 TYR A CA 1
ATOM 745 C C . TYR A 1 91 ? -4.253 -4.611 6.161 1.00 89.56 91 TYR A C 1
ATOM 747 O O . TYR A 1 91 ? -5.077 -3.715 6.259 1.00 89.56 91 TYR A O 1
ATOM 755 N N . ARG A 1 92 ? -4.639 -5.857 5.865 1.00 88.06 92 ARG A N 1
ATOM 756 C CA . ARG A 1 92 ? -6.061 -6.246 5.785 1.00 88.06 92 ARG A CA 1
ATOM 757 C C . ARG A 1 92 ? -6.734 -6.373 7.146 1.00 88.06 92 ARG A C 1
ATOM 759 O O . ARG A 1 92 ? -7.948 -6.229 7.232 1.00 88.06 92 ARG A O 1
ATOM 766 N N . THR A 1 93 ? -5.971 -6.734 8.172 1.00 86.00 93 THR A N 1
ATOM 767 C CA . THR A 1 93 ? -6.483 -6.892 9.545 1.00 86.00 93 THR A CA 1
ATOM 768 C C . THR A 1 93 ? -6.273 -5.657 10.405 1.00 86.00 93 THR A C 1
ATOM 770 O O . THR A 1 93 ? -6.934 -5.503 11.428 1.00 86.00 93 THR A O 1
ATOM 773 N N . TYR A 1 94 ? -5.346 -4.793 10.004 1.00 83.50 94 TYR A N 1
ATOM 774 C CA . TYR A 1 94 ? -5.053 -3.566 10.711 1.00 83.50 94 TYR A CA 1
ATOM 775 C C . TYR A 1 94 ? -6.122 -2.512 10.413 1.00 83.50 94 TYR A C 1
ATOM 777 O O . TYR A 1 94 ? -6.447 -2.238 9.261 1.00 83.50 94 TYR A O 1
ATOM 785 N N . SER A 1 95 ? -6.643 -1.900 11.467 1.00 83.25 95 SER A N 1
ATOM 786 C CA . SER A 1 95 ? -7.521 -0.740 11.382 1.00 83.25 95 SER A CA 1
ATOM 787 C C . SER A 1 95 ? -7.368 0.093 12.643 1.00 83.25 95 SER A C 1
ATOM 789 O O . SER A 1 95 ? -7.185 -0.464 13.729 1.00 83.25 95 SER A O 1
ATOM 791 N N . TYR A 1 96 ? -7.498 1.405 12.524 1.00 84.38 96 TYR A N 1
ATOM 792 C CA . TYR A 1 96 ? -7.539 2.324 13.654 1.00 84.38 96 TYR A CA 1
ATOM 793 C C . TYR A 1 96 ? -8.680 3.325 13.467 1.00 84.38 96 TYR A C 1
ATOM 795 O O . TYR A 1 96 ? -9.193 3.498 12.364 1.00 84.38 96 TYR A O 1
ATOM 803 N N . ILE A 1 97 ? -9.093 3.978 14.550 1.00 83.50 97 ILE A N 1
ATOM 804 C CA . ILE A 1 97 ? -10.060 5.076 14.481 1.00 83.50 97 ILE A CA 1
ATOM 805 C C . ILE A 1 97 ? -9.272 6.369 14.300 1.00 83.50 97 ILE A C 1
ATOM 807 O O . ILE A 1 97 ? -8.440 6.716 15.143 1.00 83.50 97 ILE A O 1
ATOM 811 N N . ASN A 1 98 ? -9.521 7.088 13.210 1.00 81.38 98 ASN A N 1
ATOM 812 C CA . ASN A 1 98 ? -8.943 8.404 13.004 1.00 81.38 98 ASN A CA 1
ATOM 813 C C . ASN A 1 98 ? -9.548 9.386 14.014 1.00 81.38 98 ASN A C 1
ATOM 815 O O . ASN A 1 98 ? -10.747 9.636 14.011 1.00 81.38 98 ASN A O 1
ATOM 819 N N . ALA A 1 99 ? -8.716 9.958 14.884 1.00 81.06 99 ALA A N 1
ATOM 820 C CA . ALA A 1 99 ? -9.177 10.847 15.948 1.00 81.06 99 ALA A CA 1
ATOM 821 C C . ALA A 1 99 ? -9.811 12.155 15.435 1.00 81.06 99 ALA A C 1
ATOM 823 O O . ALA A 1 99 ? -10.586 12.770 16.162 1.00 81.06 99 ALA A O 1
ATOM 824 N N . GLN A 1 100 ? -9.482 12.590 14.213 1.00 80.94 100 GLN A N 1
ATOM 825 C CA . GLN A 1 100 ? -10.023 13.822 13.628 1.00 80.94 100 GLN A CA 1
ATOM 826 C C . GLN A 1 100 ? -11.388 13.594 12.978 1.00 80.94 100 GLN A C 1
ATOM 828 O O . GLN A 1 100 ? -12.284 14.418 13.134 1.00 80.94 100 GLN A O 1
ATOM 833 N N . THR A 1 101 ? -11.543 12.486 12.250 1.00 80.25 101 THR A N 1
ATOM 834 C CA . THR A 1 101 ? -12.758 12.203 11.470 1.00 80.25 101 THR A CA 1
ATOM 835 C C . THR A 1 101 ? -13.720 11.253 12.183 1.00 80.25 101 THR A C 1
ATOM 837 O O . THR A 1 101 ? -14.900 11.221 11.857 1.00 80.25 101 THR A O 1
ATOM 840 N N . GLY A 1 102 ? -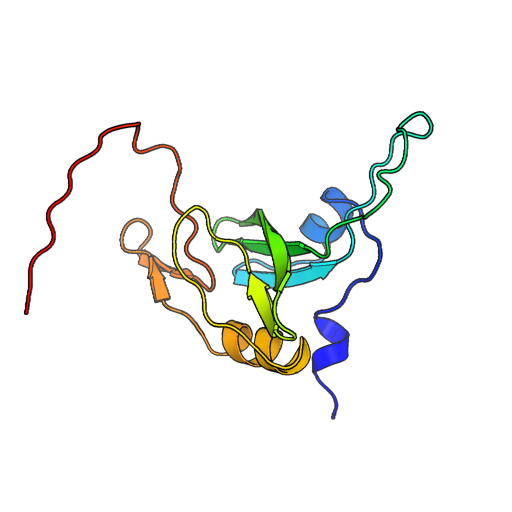13.242 10.483 13.165 1.00 82.88 102 GLY A N 1
ATOM 841 C CA . GLY A 1 102 ? -13.995 9.413 13.826 1.00 82.88 102 GLY A CA 1
ATOM 842 C C . GLY A 1 102 ? -14.165 8.150 12.974 1.00 82.88 102 GLY A C 1
ATOM 843 O O . GLY A 1 102 ? -14.735 7.170 13.449 1.00 82.88 102 GLY A O 1
ATOM 844 N N . GLU A 1 103 ? -13.661 8.156 11.740 1.00 84.56 103 GLU A N 1
ATOM 845 C CA . GLU A 1 103 ? -13.795 7.053 10.792 1.00 84.56 103 GLU A CA 1
ATOM 846 C C . GLU A 1 103 ? -12.762 5.954 11.046 1.00 84.56 103 GLU A C 1
ATOM 848 O O . GLU A 1 103 ? -11.655 6.196 11.542 1.00 84.56 103 GLU A O 1
ATOM 853 N N . VAL A 1 104 ? -13.126 4.725 10.681 1.00 84.31 104 VAL A N 1
ATOM 854 C CA . VAL A 1 104 ? -12.198 3.593 10.698 1.00 84.31 104 VAL A CA 1
ATOM 855 C C . VAL A 1 104 ? -11.324 3.666 9.453 1.00 84.31 104 VAL A C 1
ATOM 857 O O . VAL A 1 104 ? -11.833 3.636 8.336 1.00 84.31 104 VAL A O 1
ATOM 860 N N . GLU A 1 105 ? -10.013 3.718 9.652 1.00 86.12 105 GLU A N 1
ATOM 861 C CA . GLU A 1 105 ? -9.005 3.834 8.602 1.00 86.12 105 GLU A CA 1
ATOM 862 C C . GLU A 1 105 ? -8.006 2.674 8.698 1.00 86.12 105 GLU A C 1
ATOM 864 O O . GLU A 1 105 ? -7.733 2.139 9.776 1.00 86.12 105 GLU A O 1
ATOM 869 N N . ILE A 1 106 ? -7.437 2.284 7.558 1.00 85.38 106 ILE A N 1
ATOM 870 C CA . ILE A 1 106 ? -6.418 1.226 7.487 1.00 85.38 106 ILE A CA 1
ATOM 871 C C . ILE A 1 106 ? -5.017 1.824 7.586 1.00 85.38 106 ILE A C 1
ATOM 873 O O . ILE A 1 106 ? -4.135 1.240 8.210 1.00 85.38 106 ILE A O 1
ATOM 877 N N . LEU A 1 107 ? -4.788 2.991 6.985 1.00 82.31 107 LEU A N 1
ATOM 878 C CA . LEU A 1 107 ? -3.467 3.610 6.946 1.00 82.31 107 LEU A CA 1
ATOM 879 C C . LEU A 1 107 ? -3.478 4.989 7.593 1.00 82.31 107 LEU A C 1
ATOM 881 O O . LEU A 1 107 ? -4.443 5.727 7.401 1.00 82.31 107 LEU A O 1
ATOM 885 N N . PRO A 1 108 ? -2.409 5.358 8.324 1.00 71.88 108 PRO A N 1
ATOM 886 C CA . PRO A 1 108 ? -2.276 6.679 8.911 1.00 71.88 108 PRO A CA 1
ATOM 887 C C . PRO A 1 108 ? -2.092 7.722 7.808 1.00 71.88 108 PRO A C 1
ATOM 889 O O . PRO A 1 108 ? -0.974 8.058 7.421 1.00 71.88 108 PRO A O 1
ATOM 892 N N . VAL A 1 109 ? -3.202 8.243 7.298 1.00 69.56 109 VAL A N 1
ATOM 893 C CA . VAL A 1 109 ? -3.205 9.425 6.443 1.00 69.56 109 VAL A CA 1
ATOM 894 C C . VAL A 1 109 ? -3.102 10.628 7.372 1.00 69.56 109 VAL A C 1
ATOM 896 O O . VAL A 1 109 ? -4.099 11.106 7.913 1.00 69.56 109 VAL A O 1
ATOM 899 N N . TRP A 1 110 ? -1.881 11.096 7.637 1.00 62.34 110 TRP A N 1
ATOM 900 C CA . TRP A 1 110 ? -1.725 12.388 8.298 1.00 62.34 110 TRP A CA 1
ATOM 901 C C . TRP A 1 110 ? -2.191 13.451 7.317 1.00 62.34 110 TRP A C 1
ATOM 903 O O . TRP A 1 110 ? -1.595 13.616 6.254 1.00 62.34 110 TRP A O 1
ATOM 913 N N . ASN A 1 111 ? -3.262 14.159 7.667 1.00 48.66 111 ASN A N 1
ATOM 914 C CA . ASN A 1 111 ? -3.619 15.394 6.993 1.00 48.66 111 ASN A CA 1
ATOM 915 C C . ASN A 1 111 ? -2.403 16.324 7.080 1.00 48.66 111 ASN A C 1
ATOM 917 O O . ASN A 1 111 ? -2.158 16.929 8.122 1.00 48.66 111 ASN A O 1
ATOM 921 N N . THR A 1 112 ? -1.642 16.459 5.995 1.00 42.81 112 THR A N 1
ATOM 922 C CA . THR A 1 112 ? -0.519 17.401 5.838 1.00 42.81 112 THR A CA 1
ATOM 923 C C . THR A 1 112 ? -0.980 18.867 5.801 1.00 42.81 112 THR A C 1
ATOM 925 O O . THR A 1 112 ? -0.327 19.721 5.215 1.00 42.81 112 THR A O 1
ATOM 928 N N . ASN A 1 113 ? -2.097 19.172 6.465 1.00 36.47 113 ASN A N 1
ATOM 929 C CA . ASN A 1 113 ? -2.624 20.516 6.672 1.00 36.47 113 ASN A CA 1
ATOM 930 C C . ASN A 1 113 ? -2.415 21.018 8.112 1.00 36.47 113 ASN A C 1
ATOM 932 O O . ASN A 1 113 ? -2.797 22.145 8.414 1.00 36.47 113 ASN A O 1
ATOM 936 N N . ALA A 1 114 ? -1.799 20.231 8.998 1.00 37.19 114 ALA A N 1
ATOM 937 C CA . ALA A 1 114 ? -1.201 20.768 10.216 1.00 37.19 114 ALA A CA 1
ATOM 938 C C . ALA A 1 114 ? 0.268 21.058 9.905 1.00 37.19 114 ALA A C 1
ATOM 940 O O . ALA A 1 114 ? 1.045 20.139 9.656 1.00 37.19 114 ALA A O 1
ATOM 941 N N . GLY A 1 115 ? 0.576 22.347 9.792 1.00 33.25 115 GLY A N 1
ATOM 942 C CA . GLY A 1 115 ? 1.849 22.856 9.322 1.00 33.25 115 GLY A CA 1
ATOM 943 C C . GLY A 1 115 ? 3.065 22.322 10.067 1.00 33.25 115 GLY A C 1
ATOM 944 O O . GLY A 1 115 ? 2.995 21.770 11.161 1.00 33.25 115 GLY A O 1
ATOM 945 N N . ASP A 1 116 ? 4.184 22.557 9.406 1.00 41.12 116 ASP A N 1
ATOM 946 C CA . ASP A 1 116 ? 5.521 22.692 9.955 1.00 41.12 116 ASP A CA 1
ATOM 947 C C . ASP A 1 116 ? 5.488 23.344 11.356 1.00 41.12 116 ASP A C 1
ATOM 949 O O . ASP A 1 116 ? 5.479 24.564 11.515 1.00 41.12 116 ASP A O 1
ATOM 953 N N . SER A 1 117 ? 5.393 22.523 12.395 1.00 35.59 117 SER A N 1
ATOM 954 C CA . SER A 1 117 ? 5.696 22.906 13.766 1.00 35.59 117 SER A CA 1
ATOM 955 C C . SER A 1 117 ? 6.178 21.658 14.483 1.00 35.59 117 SER A C 1
ATOM 957 O O . SER A 1 117 ? 5.398 20.832 14.958 1.00 35.59 117 SER A O 1
ATOM 959 N N . SER A 1 118 ? 7.497 21.514 14.495 1.00 44.59 118 SER A N 1
ATOM 960 C CA . SER A 1 118 ? 8.231 20.748 15.488 1.00 44.59 118 SER A CA 1
ATOM 961 C C . SER A 1 118 ? 7.686 21.051 16.884 1.00 44.59 118 SER A C 1
ATOM 963 O O . SER A 1 118 ? 7.850 22.170 17.370 1.00 44.59 118 SER A O 1
ATOM 965 N N . ASP A 1 119 ? 7.071 20.062 17.521 1.00 34.81 119 ASP A N 1
ATOM 966 C CA . ASP A 1 119 ? 6.979 20.026 18.975 1.00 34.81 119 ASP A CA 1
ATOM 967 C C . ASP A 1 119 ? 7.135 18.573 19.436 1.00 34.81 119 ASP A C 1
ATOM 969 O O . ASP A 1 119 ? 6.210 17.756 19.422 1.00 34.81 119 ASP A O 1
ATOM 973 N N . ASP A 1 120 ? 8.385 18.237 19.743 1.00 46.25 120 ASP A N 1
ATOM 974 C CA . ASP A 1 120 ? 8.773 17.038 20.467 1.00 46.25 120 ASP A CA 1
ATOM 975 C C . ASP A 1 120 ? 8.204 17.123 21.883 1.00 46.25 120 ASP A C 1
ATOM 977 O O . ASP A 1 120 ? 8.776 17.809 22.728 1.00 46.25 120 ASP A O 1
ATOM 981 N N . SER A 1 121 ? 7.115 16.409 22.175 1.00 43.53 121 SER A N 1
ATOM 982 C CA . SER A 1 121 ? 6.802 15.937 23.534 1.00 43.53 121 SER A CA 1
ATOM 983 C C . SER A 1 121 ? 5.587 15.011 23.564 1.00 43.53 121 SER A C 1
ATOM 985 O O . SER A 1 121 ? 4.446 15.455 23.592 1.00 43.53 121 SER A O 1
ATOM 987 N N . PHE A 1 122 ? 5.835 13.707 23.656 1.00 37.69 122 PHE A N 1
ATOM 988 C CA . PHE A 1 122 ? 4.932 12.737 24.285 1.00 37.69 122 PHE A CA 1
ATOM 989 C C . PHE A 1 122 ? 5.850 11.634 24.836 1.00 37.69 122 PHE A C 1
ATOM 991 O O . PHE A 1 122 ? 6.525 10.957 24.072 1.00 37.69 122 PHE A O 1
ATOM 998 N N . GLY A 1 123 ? 6.071 11.493 26.140 1.00 32.00 123 GLY A N 1
ATOM 999 C CA . GLY A 1 123 ? 5.066 11.459 27.195 1.00 32.00 123 GLY A CA 1
ATOM 1000 C C . GLY A 1 123 ? 4.881 9.993 27.570 1.00 32.00 123 GLY A C 1
ATOM 1001 O O . GLY A 1 123 ? 4.009 9.324 27.026 1.00 32.00 123 GLY A O 1
ATOM 1002 N N . SER A 1 124 ? 5.782 9.487 28.413 1.00 34.03 124 SER A N 1
ATOM 1003 C CA . SER A 1 124 ? 5.807 8.107 28.897 1.00 34.03 124 SER A CA 1
ATOM 1004 C C . SER A 1 124 ? 4.558 7.783 29.716 1.00 34.03 124 SER A C 1
ATOM 1006 O O . SER A 1 124 ? 4.232 8.533 30.636 1.00 34.03 124 SER A O 1
ATOM 1008 N N . PHE A 1 125 ? 3.947 6.631 29.444 1.00 39.81 125 PHE A N 1
ATOM 1009 C CA . PHE A 1 125 ? 3.163 5.863 30.411 1.00 39.81 125 PHE A CA 1
ATOM 1010 C C . PHE A 1 125 ? 3.519 4.386 30.273 1.00 39.81 125 PHE A C 1
ATOM 1012 O O . PHE A 1 125 ? 3.644 3.925 29.115 1.00 39.81 125 PHE A O 1
#